Protein AF-A0A0H5Q6B6-F1 (afdb_monomer_lite)

Structure (mmCIF, N/CA/C/O backbone):
data_AF-A0A0H5Q6B6-F1
#
_entry.id   AF-A0A0H5Q6B6-F1
#
loop_
_atom_site.group_PDB
_ato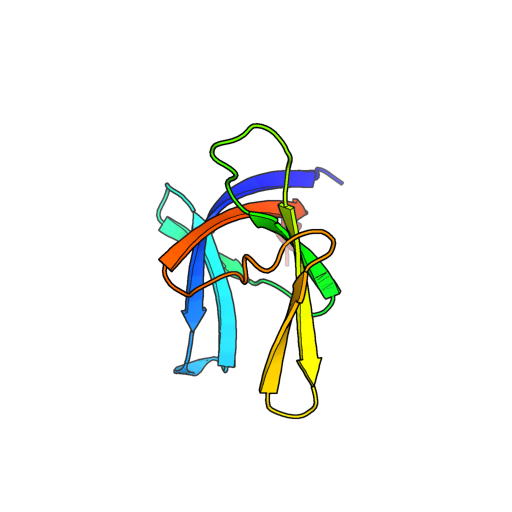m_site.id
_atom_site.type_symbol
_atom_site.label_atom_id
_atom_site.label_alt_id
_atom_site.label_comp_id
_atom_site.label_asym_id
_atom_site.label_entity_id
_atom_site.label_seq_id
_atom_site.pdbx_PDB_ins_code
_atom_site.Cartn_x
_atom_site.Cartn_y
_atom_site.Cartn_z
_atom_site.occupancy
_atom_site.B_iso_or_equiv
_atom_site.auth_seq_id
_atom_site.auth_comp_id
_atom_site.auth_asym_id
_atom_site.auth_atom_id
_atom_site.pdbx_PDB_model_num
ATOM 1 N N . MET A 1 1 ? 3.746 -14.383 16.104 1.00 52.66 1 MET A N 1
ATOM 2 C CA . MET A 1 1 ? 3.648 -13.542 14.892 1.00 52.66 1 MET A CA 1
ATOM 3 C C . MET A 1 1 ? 3.365 -12.124 15.362 1.00 52.66 1 MET A C 1
ATOM 5 O O . MET A 1 1 ? 2.325 -11.918 15.971 1.00 52.66 1 MET A O 1
ATOM 9 N N . VAL A 1 2 ? 4.314 -11.194 15.225 1.00 51.25 2 VAL A N 1
ATOM 10 C CA . VAL A 1 2 ? 4.108 -9.794 15.635 1.00 51.25 2 VAL A CA 1
ATOM 11 C C . VAL A 1 2 ? 3.654 -9.015 14.406 1.00 51.25 2 VAL A C 1
ATOM 13 O O . VAL A 1 2 ? 4.375 -8.944 13.410 1.00 51.25 2 VAL A O 1
ATOM 16 N N . THR A 1 3 ? 2.444 -8.472 14.472 1.00 67.88 3 THR A N 1
ATOM 17 C CA . THR A 1 3 ? 1.915 -7.558 13.460 1.00 67.88 3 THR A CA 1
ATOM 18 C C . THR A 1 3 ? 2.177 -6.141 13.952 1.00 67.88 3 THR A C 1
ATOM 20 O O . THR A 1 3 ? 1.650 -5.741 14.988 1.00 67.88 3 THR A O 1
ATOM 23 N N . SER A 1 4 ? 3.012 -5.388 13.243 1.00 77.94 4 SER A N 1
ATOM 24 C CA . SER A 1 4 ? 3.286 -3.982 13.548 1.00 77.94 4 SER A CA 1
ATOM 25 C C . SER A 1 4 ? 2.573 -3.099 12.530 1.00 77.94 4 SER A C 1
ATOM 27 O O . SER A 1 4 ? 2.430 -3.473 11.370 1.00 77.94 4 SER A O 1
ATOM 29 N N . THR A 1 5 ? 2.115 -1.918 12.940 1.00 84.81 5 THR A N 1
ATOM 30 C CA . THR A 1 5 ? 1.588 -0.927 11.989 1.00 84.81 5 THR A CA 1
ATOM 31 C C . THR A 1 5 ? 2.728 -0.021 11.552 1.00 84.81 5 THR A C 1
ATOM 33 O O . THR A 1 5 ? 3.406 0.560 12.398 1.00 84.81 5 THR A O 1
ATOM 36 N N . ARG A 1 6 ? 2.945 0.099 10.242 1.00 88.12 6 ARG A N 1
ATOM 37 C CA . ARG A 1 6 ? 3.891 1.049 9.649 1.00 88.12 6 ARG A CA 1
ATOM 38 C C . ARG A 1 6 ? 3.130 2.221 9.063 1.00 88.12 6 ARG A C 1
ATOM 40 O O . ARG A 1 6 ? 2.056 2.039 8.496 1.00 88.12 6 ARG A O 1
ATOM 47 N N . TYR A 1 7 ? 3.709 3.403 9.202 1.00 89.75 7 TYR A N 1
ATOM 48 C CA . TYR A 1 7 ? 3.199 4.651 8.654 1.00 89.75 7 TYR A CA 1
ATOM 49 C C . TYR A 1 7 ? 4.202 5.149 7.630 1.00 89.75 7 TYR A C 1
ATOM 51 O O . TYR A 1 7 ? 5.409 5.062 7.858 1.00 89.75 7 TYR A O 1
ATOM 59 N N . GLY A 1 8 ? 3.712 5.653 6.507 1.00 91.94 8 GLY A N 1
ATOM 60 C CA . GLY A 1 8 ? 4.598 6.058 5.436 1.00 91.94 8 GLY A CA 1
ATOM 61 C C . GLY A 1 8 ? 3.866 6.587 4.224 1.00 91.94 8 GLY A C 1
ATOM 62 O O . GLY A 1 8 ? 2.657 6.831 4.239 1.00 91.94 8 GLY A O 1
ATOM 63 N N . ARG A 1 9 ? 4.638 6.762 3.162 1.00 92.81 9 ARG A N 1
ATOM 64 C CA . ARG A 1 9 ? 4.165 7.252 1.880 1.00 92.81 9 ARG A CA 1
ATOM 65 C C . ARG A 1 9 ? 3.930 6.095 0.925 1.00 92.81 9 ARG A C 1
ATOM 67 O O . ARG A 1 9 ? 4.765 5.200 0.816 1.00 92.81 9 ARG A O 1
ATOM 74 N N . LEU A 1 10 ? 2.818 6.140 0.209 1.00 92.50 10 LEU A N 1
ATOM 75 C CA . LEU A 1 10 ? 2.533 5.208 -0.868 1.00 92.50 10 LEU A CA 1
ATOM 76 C C . LEU A 1 10 ? 3.390 5.541 -2.100 1.00 92.50 10 LEU A C 1
ATOM 78 O O . LEU A 1 10 ? 3.463 6.697 -2.514 1.00 92.50 10 LEU A O 1
ATOM 82 N N . ASP A 1 11 ? 4.023 4.536 -2.694 1.00 94.31 11 ASP A N 1
ATOM 83 C CA . ASP A 1 11 ? 4.903 4.687 -3.853 1.00 94.31 11 ASP A CA 1
ATOM 84 C C . ASP A 1 11 ? 4.675 3.541 -4.845 1.00 94.31 11 ASP A C 1
ATOM 86 O O . ASP A 1 11 ? 4.515 2.381 -4.446 1.00 94.31 11 ASP A O 1
ATOM 90 N N . TYR A 1 12 ? 4.653 3.861 -6.139 1.00 93.12 12 TYR A N 1
ATOM 91 C CA . TYR A 1 12 ? 4.545 2.862 -7.196 1.00 93.12 12 TYR A CA 1
ATOM 92 C C . TYR A 1 12 ? 5.895 2.685 -7.894 1.00 93.12 12 TYR A C 1
ATOM 94 O O . TYR A 1 12 ? 6.354 3.518 -8.678 1.00 93.12 12 TYR A O 1
ATOM 102 N N . CYS A 1 13 ? 6.543 1.556 -7.618 1.00 91.12 13 CYS A N 1
ATOM 103 C CA . CYS A 1 13 ? 7.846 1.224 -8.167 1.00 91.12 13 CYS A CA 1
ATOM 104 C C . CYS A 1 13 ? 7.689 0.706 -9.603 1.00 91.12 13 CYS A C 1
ATOM 106 O O . CYS A 1 13 ? 7.528 -0.495 -9.821 1.00 91.12 13 CYS A O 1
ATOM 108 N N . ARG A 1 14 ? 7.759 1.609 -10.591 1.00 88.88 14 ARG A N 1
ATOM 109 C CA . ARG A 1 14 ? 7.602 1.271 -12.021 1.00 88.88 14 ARG A CA 1
ATOM 110 C C . ARG A 1 14 ? 8.551 0.167 -12.514 1.00 88.88 14 ARG A C 1
ATOM 112 O O . ARG A 1 14 ? 8.059 -0.731 -13.189 1.00 88.88 14 ARG A O 1
ATOM 119 N N . PRO A 1 15 ? 9.860 0.158 -12.175 1.00 88.50 15 PRO A N 1
ATOM 120 C CA . PRO A 1 15 ? 10.762 -0.904 -12.633 1.00 88.50 15 PRO A CA 1
ATOM 121 C C . PRO A 1 15 ? 10.378 -2.300 -12.129 1.00 88.50 15 PRO A C 1
ATOM 123 O O . PRO A 1 15 ? 10.682 -3.288 -12.785 1.00 88.50 15 PRO A O 1
ATOM 126 N N . ALA A 1 16 ? 9.722 -2.381 -10.968 1.00 86.19 16 ALA A N 1
ATOM 127 C CA . ALA A 1 16 ? 9.320 -3.633 -10.335 1.00 86.19 16 ALA A CA 1
ATOM 128 C C . ALA A 1 16 ? 7.808 -3.910 -10.440 1.00 86.19 16 ALA A C 1
ATOM 130 O O . ALA A 1 16 ? 7.343 -4.860 -9.816 1.00 86.19 16 ALA A O 1
ATOM 131 N N . ASP A 1 17 ? 7.058 -3.072 -11.169 1.00 90.12 17 ASP A N 1
ATOM 132 C CA . ASP A 1 17 ? 5.595 -3.119 -11.317 1.00 90.12 17 ASP A CA 1
ATOM 133 C C . ASP A 1 17 ? 4.859 -3.458 -10.003 1.00 90.12 17 ASP A C 1
ATOM 135 O O . ASP A 1 17 ? 4.047 -4.383 -9.929 1.00 90.12 17 ASP A O 1
ATOM 139 N N . ARG A 1 18 ? 5.165 -2.730 -8.921 1.00 90.88 18 ARG A N 1
ATOM 140 C CA . ARG A 1 18 ? 4.586 -3.000 -7.593 1.00 90.88 18 ARG A CA 1
ATOM 141 C C . ARG A 1 18 ? 4.340 -1.742 -6.777 1.00 90.88 18 ARG A C 1
ATOM 143 O O . ARG A 1 18 ? 5.088 -0.769 -6.871 1.00 90.88 18 ARG A O 1
ATOM 150 N N . TRP A 1 19 ? 3.347 -1.810 -5.899 1.00 93.69 19 TRP A N 1
ATOM 151 C CA . TRP A 1 19 ? 3.136 -0.814 -4.853 1.00 93.69 19 TRP A CA 1
ATOM 152 C C . TRP A 1 19 ? 3.984 -1.126 -3.619 1.00 93.69 19 TRP A C 1
ATOM 154 O O . TRP A 1 19 ? 4.170 -2.285 -3.242 1.00 93.69 19 TRP A O 1
ATOM 164 N N . ARG A 1 20 ? 4.497 -0.077 -2.980 1.00 93.19 20 ARG A N 1
ATOM 165 C CA . ARG A 1 20 ? 5.252 -0.152 -1.728 1.00 93.19 20 ARG A CA 1
ATOM 166 C C . ARG A 1 20 ? 4.892 1.014 -0.812 1.00 93.19 20 ARG A C 1
ATOM 168 O O . ARG A 1 20 ? 4.472 2.076 -1.266 1.00 93.19 20 ARG A O 1
ATOM 175 N N . LEU A 1 21 ? 5.072 0.801 0.481 1.00 92.19 21 LEU A N 1
ATOM 176 C CA . LEU A 1 21 ? 5.103 1.844 1.493 1.00 92.19 21 LEU A CA 1
ATOM 177 C C . LEU A 1 21 ? 6.568 2.213 1.743 1.00 92.19 21 LEU A C 1
ATOM 179 O O . LEU A 1 21 ? 7.372 1.330 2.028 1.00 92.19 21 LEU A O 1
ATOM 183 N N . ILE A 1 22 ? 6.897 3.498 1.673 1.00 93.25 22 ILE A N 1
ATOM 184 C CA . ILE A 1 22 ? 8.164 4.034 2.176 1.00 93.25 22 ILE A CA 1
ATOM 185 C C . ILE A 1 22 ? 7.892 4.589 3.569 1.00 93.25 22 ILE A C 1
ATOM 187 O O . ILE A 1 22 ? 7.136 5.556 3.698 1.00 93.25 22 ILE A O 1
ATOM 191 N N . ASP A 1 23 ? 8.427 3.951 4.609 1.00 91.69 23 ASP A N 1
ATOM 192 C CA . ASP A 1 23 ? 8.225 4.420 5.982 1.00 91.69 23 ASP A CA 1
ATOM 193 C C . ASP A 1 23 ? 9.052 5.679 6.302 1.00 91.69 23 ASP A C 1
ATOM 195 O O . ASP A 1 23 ? 9.810 6.185 5.473 1.00 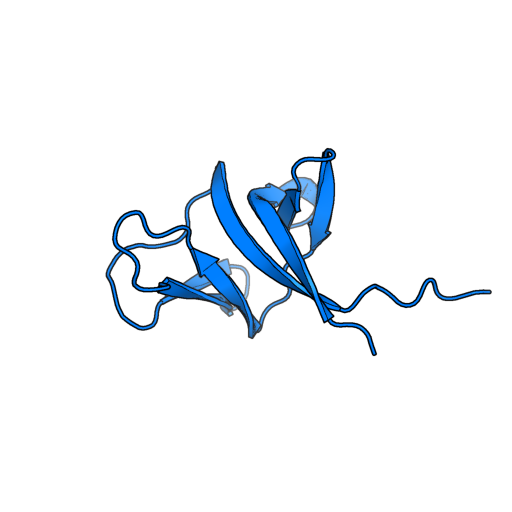91.69 23 ASP A O 1
ATOM 199 N N . LEU A 1 24 ? 8.861 6.225 7.506 1.00 87.06 24 LEU A N 1
ATOM 200 C CA . LEU A 1 24 ? 9.532 7.454 7.949 1.00 87.06 24 LEU A CA 1
ATOM 201 C C . LEU A 1 24 ? 11.056 7.310 8.078 1.00 87.06 24 LEU A C 1
ATOM 203 O O . LEU A 1 24 ? 11.760 8.314 8.012 1.00 87.06 24 LEU A O 1
ATOM 207 N N . ASP A 1 25 ? 11.547 6.081 8.229 1.00 90.50 25 ASP A N 1
ATOM 208 C CA . ASP A 1 25 ? 12.973 5.757 8.292 1.00 90.50 25 ASP A CA 1
ATOM 209 C C . ASP A 1 25 ? 13.558 5.509 6.886 1.00 90.50 25 ASP A C 1
ATOM 211 O O . ASP A 1 25 ? 14.759 5.291 6.733 1.00 90.50 25 ASP A O 1
ATOM 215 N N . GLY A 1 26 ? 12.717 5.553 5.844 1.00 90.88 26 GLY A N 1
ATOM 216 C CA . GLY A 1 26 ? 13.091 5.302 4.456 1.00 90.88 26 GLY A CA 1
ATOM 217 C C . GLY A 1 26 ? 13.090 3.824 4.059 1.00 90.88 26 GLY A C 1
ATOM 218 O O . GLY A 1 26 ? 13.525 3.507 2.952 1.00 90.88 26 GLY A O 1
ATOM 219 N N . ASN A 1 27 ? 12.598 2.914 4.907 1.00 91.25 27 ASN A N 1
ATOM 220 C CA . ASN A 1 27 ? 12.514 1.498 4.557 1.00 91.25 27 ASN A CA 1
ATOM 221 C C . ASN A 1 27 ? 11.353 1.239 3.597 1.00 91.25 27 ASN A C 1
ATOM 223 O O . ASN A 1 27 ? 10.261 1.801 3.731 1.00 91.25 27 ASN A O 1
ATOM 227 N N . GLU A 1 28 ? 11.576 0.317 2.664 1.00 92.38 28 GLU A N 1
ATOM 228 C CA . GLU A 1 28 ? 10.565 -0.092 1.699 1.00 92.38 28 GLU A CA 1
ATOM 229 C C . GLU A 1 28 ? 9.821 -1.341 2.165 1.00 92.38 28 GLU A C 1
ATOM 231 O O . GLU A 1 28 ? 10.420 -2.388 2.411 1.00 92.38 28 GLU A O 1
ATOM 236 N N . TRP A 1 29 ? 8.496 -1.257 2.192 1.00 90.31 29 TRP A N 1
ATOM 237 C CA . TRP A 1 29 ? 7.624 -2.374 2.531 1.00 90.31 29 TRP A CA 1
ATOM 238 C C . TRP A 1 29 ? 6.714 -2.687 1.341 1.00 90.31 29 TRP A C 1
ATOM 240 O O . TRP A 1 29 ? 5.899 -1.841 0.964 1.00 90.31 29 TRP A O 1
ATOM 250 N N . PRO A 1 30 ? 6.825 -3.870 0.715 1.00 91.56 30 PRO A N 1
ATOM 251 C CA . PRO A 1 30 ? 5.987 -4.218 -0.425 1.00 91.56 30 PRO A CA 1
ATOM 252 C C . PRO A 1 30 ? 4.519 -4.346 -0.004 1.00 91.56 30 PRO A C 1
ATOM 254 O O . PRO A 1 30 ? 4.219 -4.930 1.039 1.00 91.56 30 PRO A O 1
ATOM 257 N N . ILE A 1 31 ? 3.612 -3.833 -0.837 1.00 90.88 31 ILE A N 1
ATOM 258 C CA . ILE A 1 31 ? 2.166 -3.994 -0.667 1.00 90.88 31 ILE A CA 1
ATOM 259 C C . ILE A 1 31 ? 1.702 -5.093 -1.617 1.00 90.88 31 ILE A C 1
ATOM 261 O O . ILE A 1 31 ? 1.852 -4.983 -2.833 1.00 90.88 31 ILE A O 1
ATOM 265 N N . GLN A 1 32 ? 1.152 -6.164 -1.057 1.00 90.12 32 GLN A N 1
ATOM 266 C CA . GLN A 1 32 ? 0.675 -7.309 -1.826 1.00 90.12 32 GLN A CA 1
ATOM 267 C C . GLN A 1 32 ? -0.761 -7.099 -2.316 1.00 90.12 32 GLN A C 1
ATOM 269 O O . GLN A 1 32 ? -1.553 -6.382 -1.699 1.00 90.12 32 GLN A O 1
ATOM 274 N N . ALA A 1 33 ? -1.128 -7.773 -3.407 1.00 91.25 33 ALA A N 1
ATOM 275 C CA . ALA A 1 33 ? -2.529 -7.873 -3.806 1.00 91.25 33 ALA A CA 1
ATOM 276 C C . ALA A 1 33 ? -3.356 -8.501 -2.666 1.00 91.25 33 ALA A C 1
ATOM 278 O O . ALA A 1 33 ? -2.927 -9.461 -2.027 1.00 91.25 33 ALA A O 1
ATOM 279 N N . GLY A 1 34 ? -4.533 -7.943 -2.392 1.00 88.94 34 GLY A N 1
ATOM 280 C CA . GLY A 1 34 ? -5.389 -8.309 -1.262 1.00 88.94 34 GLY A CA 1
ATOM 281 C C . GLY A 1 34 ? -4.986 -7.669 0.070 1.00 88.94 34 GLY A C 1
ATOM 282 O O . GLY A 1 34 ? -5.729 -7.786 1.046 1.00 88.94 34 GLY A O 1
ATOM 283 N N . GLN A 1 35 ? -3.853 -6.962 0.141 1.00 88.50 35 GLN A N 1
ATOM 284 C CA . GLN A 1 35 ? -3.440 -6.284 1.364 1.00 88.50 35 GLN A CA 1
ATOM 285 C C . GLN A 1 35 ? -4.265 -5.015 1.589 1.00 88.50 35 GLN A C 1
ATOM 287 O O . GLN A 1 35 ? -4.461 -4.197 0.686 1.00 88.50 35 GLN A O 1
ATOM 292 N N . ARG A 1 36 ? -4.744 -4.858 2.827 1.00 88.50 36 ARG A N 1
ATOM 293 C CA . ARG A 1 36 ? -5.498 -3.687 3.275 1.00 88.50 36 ARG A CA 1
ATOM 294 C C . ARG A 1 36 ? -4.555 -2.626 3.834 1.00 88.50 36 ARG A C 1
ATOM 296 O O . ARG A 1 36 ? -3.746 -2.918 4.716 1.00 88.50 36 ARG A O 1
ATOM 303 N N . ILE A 1 37 ? -4.742 -1.391 3.393 1.00 89.00 37 ILE A N 1
ATOM 304 C CA . ILE A 1 37 ? -4.119 -0.194 3.957 1.00 89.00 37 ILE A CA 1
ATOM 305 C C . ILE A 1 37 ? -5.186 0.728 4.547 1.00 89.00 37 ILE A C 1
ATOM 307 O O . ILE A 1 37 ? -6.359 0.670 4.174 1.00 89.00 37 ILE A O 1
ATOM 311 N N . THR A 1 38 ? -4.765 1.583 5.469 1.00 87.81 38 THR A N 1
ATOM 312 C CA . THR A 1 38 ? -5.577 2.665 6.020 1.00 87.81 38 THR A CA 1
ATOM 313 C C . THR A 1 38 ? -5.053 3.980 5.463 1.00 87.81 38 THR A C 1
ATOM 315 O O . THR A 1 38 ? -3.863 4.272 5.575 1.00 87.81 38 THR A O 1
ATOM 318 N N . LEU A 1 39 ? -5.920 4.784 4.864 1.00 83.12 39 LEU A N 1
ATOM 319 C CA . LEU A 1 39 ? -5.567 6.129 4.427 1.00 83.12 39 LEU A CA 1
ATOM 320 C C . LEU A 1 39 ? -5.622 7.073 5.624 1.00 83.12 39 LEU A C 1
ATOM 322 O O . LEU A 1 39 ? -6.533 6.982 6.453 1.00 83.12 39 LEU A O 1
ATOM 326 N N . GLY A 1 40 ? -4.645 7.975 5.724 1.00 68.56 40 GLY A N 1
ATOM 327 C CA . GLY A 1 40 ? -4.669 9.019 6.740 1.00 68.56 40 GLY A CA 1
ATOM 328 C C . GLY A 1 40 ? -5.897 9.908 6.542 1.00 68.56 40 GLY A C 1
ATOM 329 O O . GLY A 1 40 ? -5.948 10.688 5.596 1.00 68.56 40 GLY A O 1
ATOM 330 N N . SER A 1 41 ? -6.896 9.783 7.416 1.00 60.19 41 SER A N 1
ATOM 331 C CA . SER A 1 41 ? -8.077 10.646 7.408 1.00 60.19 41 SER A CA 1
ATOM 332 C C . SER A 1 41 ? -7.888 11.796 8.389 1.00 60.19 41 SER A C 1
ATOM 334 O O . SER A 1 41 ? -7.636 11.580 9.573 1.00 60.19 41 SER A O 1
ATOM 336 N N . LEU A 1 42 ? -8.064 13.024 7.900 1.00 52.69 42 LEU A N 1
ATOM 337 C CA . LEU A 1 42 ? -8.068 14.245 8.713 1.00 52.69 42 LEU A CA 1
ATOM 338 C C . LEU A 1 42 ? -9.306 14.350 9.631 1.00 52.69 42 LEU A C 1
ATOM 340 O O . LEU A 1 42 ? -9.356 15.245 10.467 1.00 52.69 42 LEU A O 1
ATOM 344 N N . GLN A 1 43 ? -10.303 13.464 9.486 1.00 57.44 43 GLN A N 1
ATOM 345 C CA . GLN A 1 43 ? -11.616 13.582 10.143 1.00 57.44 43 GLN A CA 1
ATOM 346 C C . GLN A 1 43 ? -11.956 12.427 11.104 1.00 57.44 43 GLN A C 1
ATOM 348 O O . GLN A 1 43 ? -13.103 12.277 11.513 1.00 57.44 43 GLN A O 1
ATOM 353 N N . GLY A 1 44 ? -10.978 11.599 11.487 1.00 63.19 44 GLY A N 1
ATOM 354 C CA . GLY A 1 44 ? -11.143 10.604 12.559 1.00 63.19 44 GLY A CA 1
ATOM 355 C C . GLY A 1 44 ? -11.851 9.297 12.173 1.00 63.19 44 GLY A C 1
ATOM 356 O O . GLY A 1 44 ? -11.852 8.365 12.973 1.00 63.19 44 GLY A O 1
ATOM 357 N N . VAL A 1 45 ? -12.387 9.178 10.953 1.00 70.19 45 VAL A N 1
ATOM 358 C CA . VAL A 1 45 ? -12.885 7.902 10.407 1.00 70.19 45 VAL A CA 1
ATOM 359 C C . VAL A 1 45 ? -11.793 7.260 9.546 1.00 70.19 45 VAL A C 1
ATOM 361 O O . VAL A 1 45 ? -11.375 7.881 8.564 1.00 70.19 45 VAL A O 1
ATOM 364 N N . PRO A 1 46 ? -11.303 6.051 9.878 1.00 71.69 46 PRO A N 1
ATOM 365 C CA . PRO A 1 46 ? -10.301 5.369 9.067 1.00 71.69 46 PRO A CA 1
ATOM 366 C C . PRO A 1 46 ? -10.908 4.952 7.724 1.00 71.69 46 PRO A C 1
ATOM 368 O O . PRO A 1 46 ? -11.911 4.246 7.683 1.00 71.69 46 PRO A O 1
ATOM 371 N N . ILE A 1 47 ? -10.283 5.369 6.624 1.00 80.94 47 ILE A N 1
ATOM 372 C CA . ILE A 1 47 ? -10.665 4.926 5.280 1.00 80.94 47 ILE A CA 1
ATOM 373 C C . ILE A 1 47 ? -9.795 3.727 4.925 1.00 80.94 47 ILE A C 1
ATOM 375 O O . ILE A 1 47 ? -8.567 3.820 4.978 1.00 80.94 47 ILE A O 1
ATOM 379 N N . TYR A 1 48 ? -10.415 2.613 4.543 1.00 85.25 48 TYR A N 1
ATOM 380 C CA . TYR A 1 48 ? -9.690 1.412 4.141 1.00 85.25 48 TYR A CA 1
ATOM 381 C C . TYR A 1 48 ? -9.669 1.255 2.627 1.00 85.25 48 TYR A C 1
ATOM 383 O O . TYR A 1 48 ? -10.714 1.332 1.973 1.00 85.25 48 TYR A O 1
ATOM 391 N N . ALA A 1 49 ? -8.482 0.959 2.104 1.00 88.50 49 ALA A N 1
ATOM 392 C CA . ALA A 1 49 ? -8.274 0.590 0.714 1.00 88.50 49 ALA A CA 1
ATOM 393 C C . ALA A 1 49 ? -7.614 -0.788 0.616 1.00 88.50 49 ALA A C 1
ATOM 395 O O . ALA A 1 49 ? -6.788 -1.154 1.455 1.00 88.50 49 ALA A O 1
ATOM 396 N N . VAL A 1 50 ? -7.975 -1.551 -0.410 1.00 90.38 50 VAL A N 1
ATOM 397 C CA . VAL A 1 50 ? -7.394 -2.860 -0.721 1.00 90.38 50 VAL A CA 1
ATOM 398 C C . VAL A 1 50 ? -6.768 -2.796 -2.103 1.00 90.38 50 VAL A C 1
ATOM 400 O O . VAL A 1 50 ? -7.408 -2.339 -3.053 1.00 90.38 50 VAL A O 1
ATOM 403 N N . LEU A 1 51 ? -5.520 -3.248 -2.209 1.00 91.25 51 LEU A N 1
ATOM 404 C CA . LEU A 1 51 ? -4.834 -3.326 -3.491 1.00 91.25 51 LEU A CA 1
ATOM 405 C C . LEU A 1 51 ? -5.329 -4.543 -4.272 1.00 91.25 51 LEU A C 1
ATOM 407 O O . LEU A 1 51 ? -5.275 -5.665 -3.775 1.00 91.25 51 LEU A O 1
ATOM 411 N N . LEU A 1 52 ? -5.765 -4.336 -5.506 1.00 91.44 52 LEU A N 1
ATOM 412 C CA . LEU A 1 52 ? -6.205 -5.379 -6.424 1.00 91.44 52 LEU A CA 1
ATOM 413 C C . LEU A 1 52 ? -5.283 -5.432 -7.643 1.00 91.44 52 LEU A C 1
ATOM 415 O O . LEU A 1 52 ? -4.751 -4.413 -8.087 1.00 91.44 52 LEU A O 1
ATOM 419 N N . ARG A 1 53 ? -5.124 -6.632 -8.203 1.00 89.75 53 ARG A N 1
ATOM 420 C CA . ARG A 1 53 ? -4.453 -6.857 -9.485 1.00 89.75 53 ARG A CA 1
ATOM 421 C C . ARG A 1 53 ? -5.491 -7.358 -10.486 1.00 89.75 53 ARG A C 1
ATOM 423 O O . ARG A 1 53 ? -5.953 -8.491 -10.380 1.00 89.75 53 ARG A O 1
ATOM 430 N N . GLU A 1 54 ? -5.855 -6.514 -11.443 1.00 88.00 54 GLU A N 1
ATOM 431 C CA . GLU A 1 54 ? -6.804 -6.822 -12.514 1.00 88.00 54 GLU A CA 1
ATOM 432 C C . GLU A 1 54 ? -6.022 -7.093 -13.804 1.00 88.00 54 GLU A C 1
ATOM 434 O O . GLU A 1 54 ? -5.678 -6.194 -14.574 1.00 88.00 54 GLU A O 1
ATOM 439 N N . GLY A 1 55 ? -5.648 -8.358 -14.010 1.00 85.25 55 GLY A N 1
ATOM 440 C CA . GLY A 1 55 ? -4.761 -8.745 -15.107 1.00 85.25 55 GLY A CA 1
ATOM 441 C C . GLY A 1 55 ? -3.376 -8.099 -14.975 1.00 85.25 55 GLY A C 1
ATOM 442 O O . GLY A 1 55 ? -2.623 -8.406 -14.048 1.00 85.25 55 GLY A O 1
ATOM 443 N N . ALA A 1 56 ? -3.031 -7.213 -15.914 1.00 83.94 56 ALA A N 1
ATOM 444 C CA . ALA A 1 56 ? -1.763 -6.476 -15.916 1.00 83.94 56 ALA A CA 1
ATOM 445 C C . ALA A 1 56 ? -1.827 -5.126 -15.174 1.00 83.94 56 ALA A C 1
ATOM 447 O O . ALA A 1 56 ? -0.798 -4.473 -15.028 1.00 83.94 56 ALA A O 1
ATOM 448 N N . ALA A 1 57 ? -3.006 -4.697 -14.714 1.00 87.94 57 ALA A N 1
ATOM 449 C CA . ALA A 1 57 ? -3.197 -3.400 -14.072 1.00 87.94 57 ALA A CA 1
ATOM 450 C C . ALA A 1 57 ? -3.364 -3.528 -12.552 1.00 87.94 57 ALA A C 1
ATOM 452 O O . ALA A 1 57 ? -3.938 -4.492 -12.044 1.00 87.94 57 ALA A O 1
ATOM 453 N N . TRP A 1 58 ? -2.878 -2.525 -11.821 1.00 90.44 58 TRP A N 1
ATOM 454 C CA . TRP A 1 58 ? -3.168 -2.357 -10.398 1.00 90.44 58 TRP A CA 1
ATOM 455 C C . TRP A 1 58 ? -4.379 -1.445 -10.210 1.00 90.44 58 TRP A C 1
ATOM 457 O O . TRP A 1 58 ? -4.465 -0.397 -10.848 1.00 90.44 58 TRP A O 1
ATOM 467 N N . ALA A 1 59 ? -5.269 -1.814 -9.294 1.00 90.31 59 ALA A N 1
ATOM 468 C CA . ALA A 1 59 ? -6.447 -1.037 -8.929 1.00 90.31 59 ALA A CA 1
ATOM 469 C C . ALA A 1 59 ? -6.598 -0.967 -7.404 1.00 90.31 59 ALA A C 1
ATOM 471 O O . ALA A 1 59 ? -6.128 -1.845 -6.682 1.00 90.31 59 ALA A O 1
ATOM 472 N N . TRP A 1 60 ? -7.272 0.067 -6.906 1.00 89.38 60 TRP A N 1
ATOM 473 C CA . TRP A 1 60 ? -7.598 0.209 -5.488 1.00 89.38 60 TRP A CA 1
ATOM 474 C C . TRP A 1 60 ? -9.106 0.105 -5.293 1.00 89.38 60 TRP A C 1
ATOM 476 O O . TRP A 1 60 ? -9.858 0.882 -5.877 1.00 89.38 60 TRP A O 1
ATOM 486 N N . ALA A 1 61 ? -9.541 -0.817 -4.436 1.00 87.94 61 ALA A N 1
ATOM 487 C CA . ALA A 1 61 ? -10.917 -0.864 -3.957 1.00 87.94 61 ALA A CA 1
ATOM 488 C C . ALA A 1 61 ? -11.015 -0.141 -2.611 1.00 87.94 61 ALA A C 1
ATOM 490 O O . ALA A 1 61 ? -10.262 -0.446 -1.687 1.00 87.94 61 ALA A O 1
ATOM 491 N N . VAL A 1 62 ? -11.942 0.808 -2.499 1.00 84.69 62 VAL A N 1
ATOM 492 C CA . VAL A 1 62 ? -12.198 1.599 -1.286 1.00 84.69 62 VAL A CA 1
ATOM 493 C C . VAL A 1 62 ? -13.599 1.327 -0.760 1.00 84.69 62 VAL A C 1
ATOM 495 O O . VAL A 1 62 ? -14.529 1.104 -1.529 1.00 84.69 62 VAL A O 1
ATOM 498 N N . THR A 1 63 ? -13.719 1.291 0.564 1.00 71.44 63 THR A N 1
ATOM 499 C CA . THR A 1 63 ? -14.903 0.760 1.261 1.00 71.44 63 THR A CA 1
ATOM 500 C C . THR A 1 63 ? -16.000 1.794 1.506 1.00 71.44 63 THR A C 1
ATOM 502 O O . THR A 1 63 ? -17.167 1.438 1.407 1.00 71.44 63 THR A O 1
ATOM 505 N N . ASP A 1 64 ? -15.656 3.064 1.758 1.00 63.47 64 ASP A N 1
ATOM 506 C CA . ASP A 1 64 ? -16.630 4.022 2.320 1.00 63.47 64 ASP A CA 1
ATOM 507 C C . ASP A 1 64 ? -16.545 5.466 1.780 1.00 63.47 64 ASP A C 1
ATOM 509 O O . ASP A 1 64 ? -17.349 6.315 2.156 1.00 63.47 64 ASP A O 1
ATOM 513 N N . THR A 1 65 ? -15.598 5.794 0.892 1.00 64.81 65 THR A N 1
ATOM 514 C CA . THR A 1 65 ? -15.450 7.156 0.328 1.00 64.81 65 THR A CA 1
ATOM 515 C C . THR A 1 65 ? -1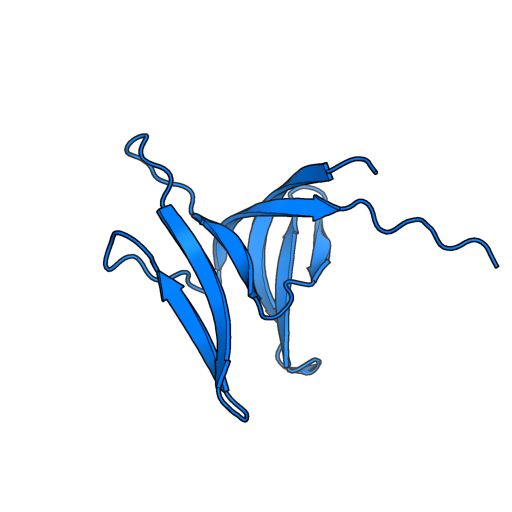4.850 7.134 -1.084 1.00 64.81 65 THR A C 1
ATOM 517 O O . THR A 1 65 ? -14.113 6.206 -1.415 1.00 64.81 65 THR A O 1
ATOM 520 N N . PRO A 1 66 ? -15.082 8.171 -1.921 1.00 65.50 66 PRO A N 1
ATOM 521 C CA . PRO A 1 66 ? -14.420 8.319 -3.224 1.00 65.50 66 PRO A CA 1
ATOM 522 C C . PRO A 1 66 ? -12.928 8.688 -3.109 1.00 65.50 66 PRO A C 1
ATOM 524 O O . PRO A 1 66 ? -12.290 9.025 -4.105 1.00 65.50 66 PRO A O 1
ATOM 527 N N . THR A 1 67 ? -12.358 8.676 -1.902 1.00 70.62 67 THR A N 1
ATOM 528 C CA . THR A 1 67 ? -10.952 8.996 -1.668 1.00 70.62 67 THR A CA 1
ATOM 529 C C . THR A 1 67 ? -10.091 7.806 -2.065 1.00 70.62 67 THR A C 1
ATOM 531 O O . THR A 1 67 ? -9.875 6.884 -1.284 1.00 70.62 67 THR A O 1
ATOM 534 N N . ILE A 1 68 ? -9.602 7.828 -3.301 1.00 73.56 68 ILE A N 1
ATOM 535 C CA . ILE A 1 68 ? -8.712 6.798 -3.837 1.00 73.56 68 ILE A CA 1
ATOM 536 C C . ILE A 1 68 ? -7.277 7.072 -3.348 1.00 73.56 68 ILE A C 1
ATOM 538 O O . ILE A 1 68 ? -6.849 8.231 -3.355 1.00 73.56 68 ILE A O 1
ATOM 542 N N . PRO A 1 69 ? -6.512 6.043 -2.937 1.00 81.88 69 PRO A N 1
ATOM 543 C CA . PRO A 1 69 ? -5.094 6.197 -2.629 1.00 81.88 69 PRO A CA 1
ATOM 544 C C . PRO A 1 69 ? -4.330 6.705 -3.858 1.00 81.88 69 PRO A C 1
ATOM 546 O O . PRO A 1 69 ? -4.462 6.151 -4.949 1.00 81.88 69 PRO A O 1
ATOM 549 N N . THR A 1 70 ? -3.499 7.727 -3.682 1.00 85.06 70 THR A N 1
ATOM 550 C CA . THR A 1 70 ? -2.647 8.270 -4.746 1.00 85.06 70 TH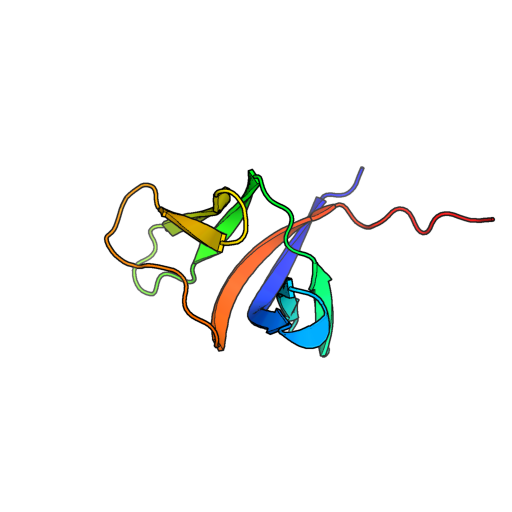R A CA 1
ATOM 551 C C . THR A 1 70 ? -1.171 8.071 -4.421 1.00 85.06 70 THR A C 1
ATOM 553 O O . THR A 1 70 ? -0.773 8.017 -3.254 1.00 85.06 70 THR A O 1
ATOM 556 N N . GLU A 1 71 ? -0.344 7.961 -5.463 1.00 88.12 71 GLU A N 1
ATOM 557 C CA . GLU A 1 71 ? 1.114 7.995 -5.322 1.00 88.12 71 GLU A CA 1
ATOM 558 C C . GLU A 1 71 ? 1.522 9.259 -4.548 1.00 88.12 71 GLU A C 1
ATOM 560 O O . GLU A 1 71 ? 1.044 10.359 -4.827 1.00 88.12 71 GLU A O 1
ATOM 565 N N . GLY A 1 72 ? 2.362 9.094 -3.527 1.00 86.50 72 GLY A N 1
ATOM 566 C CA . GLY A 1 72 ? 2.749 10.170 -2.620 1.00 86.50 72 GLY A CA 1
ATOM 567 C C . GLY A 1 72 ? 1.823 10.378 -1.413 1.00 86.50 72 GLY A C 1
ATOM 568 O O . GLY A 1 72 ? 2.180 11.144 -0.519 1.00 86.50 72 GLY A O 1
ATOM 569 N N . GLY A 1 73 ? 0.670 9.705 -1.344 1.00 88.38 73 GLY A N 1
ATOM 570 C CA . GLY A 1 73 ? -0.272 9.806 -0.226 1.00 88.38 73 GLY A CA 1
ATOM 571 C C . GLY A 1 73 ? 0.243 9.163 1.066 1.00 88.38 73 GLY A C 1
ATOM 572 O O . GLY A 1 73 ? 0.965 8.165 1.032 1.00 88.38 73 GLY A O 1
ATOM 573 N N . LEU A 1 74 ? -0.143 9.724 2.216 1.00 87.56 74 LEU A N 1
ATOM 574 C CA . LEU A 1 74 ? 0.182 9.168 3.532 1.00 87.56 74 LEU A CA 1
ATOM 575 C C . LEU A 1 74 ? -0.805 8.070 3.923 1.00 87.56 74 LEU A C 1
ATOM 577 O O . LEU A 1 74 ? -2.022 8.279 3.950 1.00 87.56 74 LEU A O 1
ATOM 581 N N . VAL A 1 75 ? -0.264 6.905 4.262 1.00 89.06 75 VAL A N 1
ATOM 582 C CA . VAL A 1 75 ? -1.044 5.717 4.603 1.00 89.06 75 VAL A CA 1
ATOM 583 C C . VAL A 1 75 ? -0.409 4.990 5.785 1.00 89.06 75 VAL A C 1
ATOM 585 O O . VAL A 1 75 ? 0.768 5.176 6.108 1.00 89.06 75 VAL A O 1
ATOM 588 N N . SER A 1 76 ? -1.192 4.138 6.434 1.00 87.19 76 SER A N 1
ATOM 589 C CA . SER A 1 76 ? -0.687 3.155 7.379 1.00 87.19 76 SER A CA 1
ATOM 590 C C . SER A 1 76 ? -1.066 1.748 6.943 1.00 87.19 76 SER A C 1
ATOM 592 O O . SER A 1 76 ? -2.116 1.507 6.347 1.00 87.19 76 SER A O 1
ATOM 594 N N . MET A 1 77 ? -0.182 0.799 7.213 1.00 85.12 77 MET A N 1
ATOM 595 C CA . MET A 1 77 ? -0.337 -0.586 6.800 1.00 85.12 77 MET A CA 1
ATOM 596 C C . MET A 1 77 ? 0.068 -1.506 7.939 1.00 85.12 77 MET A C 1
ATOM 598 O O . MET A 1 77 ? 1.103 -1.308 8.577 1.00 85.12 77 MET A O 1
ATOM 602 N N . ALA A 1 78 ? -0.734 -2.540 8.176 1.00 81.06 78 ALA A N 1
ATOM 603 C CA . ALA A 1 78 ? -0.305 -3.647 9.010 1.00 81.06 78 ALA A CA 1
ATOM 604 C C . ALA A 1 78 ? 0.748 -4.448 8.235 1.00 81.06 78 ALA A C 1
ATOM 606 O O . ALA A 1 78 ? 0.457 -5.012 7.178 1.00 81.06 78 ALA A O 1
ATOM 607 N N . VAL A 1 79 ? 1.968 -4.485 8.761 1.00 73.75 79 VAL A N 1
ATOM 608 C CA . VAL A 1 79 ? 3.023 -5.378 8.292 1.00 73.75 79 VAL A CA 1
ATOM 609 C C . VAL A 1 79 ? 3.143 -6.520 9.281 1.00 73.75 79 VAL A C 1
ATOM 611 O O . VAL A 1 79 ? 3.201 -6.330 10.499 1.00 73.75 79 VAL A O 1
ATOM 614 N N . THR A 1 80 ? 3.196 -7.737 8.768 1.00 65.56 80 THR A N 1
ATOM 615 C CA . THR A 1 80 ? 3.824 -8.806 9.531 1.00 65.56 80 THR A CA 1
ATOM 616 C C . THR A 1 80 ? 5.319 -8.563 9.423 1.00 65.56 80 THR A C 1
ATOM 618 O O . THR A 1 80 ? 5.808 -8.370 8.310 1.00 65.56 80 THR A O 1
ATOM 621 N N . ALA A 1 81 ? 6.040 -8.533 10.548 1.00 56.62 81 ALA A N 1
ATOM 622 C CA . ALA A 1 81 ? 7.495 -8.587 10.481 1.00 56.62 81 ALA A CA 1
ATOM 623 C C . ALA A 1 81 ? 7.858 -9.767 9.571 1.00 56.62 81 ALA A C 1
ATOM 625 O O . ALA A 1 81 ? 7.422 -10.893 9.836 1.00 56.62 81 ALA A O 1
ATOM 626 N N . GLN A 1 82 ? 8.569 -9.497 8.473 1.00 50.44 82 GLN A N 1
ATOM 627 C CA . GLN A 1 82 ? 9.195 -10.554 7.697 1.00 50.44 82 GLN A CA 1
ATOM 628 C C . GLN A 1 82 ? 10.010 -11.323 8.733 1.00 50.44 82 GLN A C 1
ATOM 630 O O . GLN A 1 82 ? 10.855 -10.725 9.400 1.00 50.44 82 GLN A O 1
ATOM 635 N N . ALA A 1 83 ? 9.652 -12.583 9.000 1.00 42.22 83 ALA A N 1
ATOM 636 C CA . ALA A 1 83 ? 10.548 -13.436 9.756 1.00 42.22 83 ALA A CA 1
ATOM 637 C C . ALA A 1 83 ? 11.842 -13.370 8.956 1.00 42.22 83 ALA A C 1
ATOM 639 O O . ALA A 1 83 ? 11.839 -13.764 7.789 1.00 42.22 83 ALA A O 1
ATOM 640 N N . ASP A 1 84 ? 12.856 -12.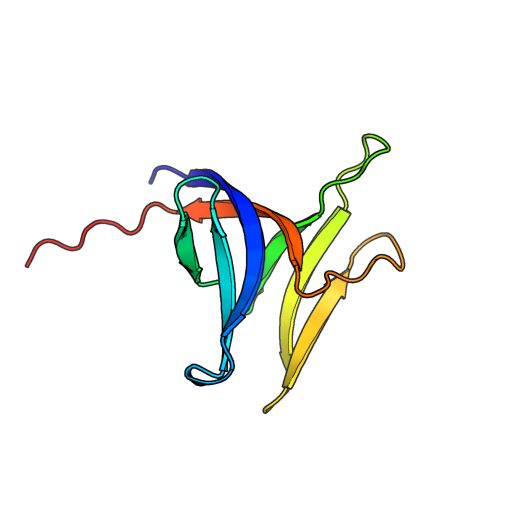723 9.529 1.00 45.19 84 ASP A N 1
ATOM 641 C CA . ASP A 1 84 ? 14.204 -12.720 8.999 1.00 45.19 84 ASP A CA 1
ATOM 642 C C . ASP A 1 84 ? 14.552 -14.202 8.903 1.00 45.19 84 ASP A C 1
ATOM 644 O O . ASP A 1 84 ? 14.722 -14.901 9.907 1.00 45.19 84 ASP A O 1
ATOM 648 N N . GLY A 1 85 ? 14.368 -14.725 7.694 1.00 34.56 85 GLY A N 1
ATOM 649 C CA . GLY A 1 85 ? 14.482 -16.128 7.391 1.00 34.56 85 GLY A CA 1
ATOM 650 C C . GLY A 1 85 ? 15.957 -16.411 7.422 1.00 34.56 85 GLY A C 1
ATOM 651 O O . GLY A 1 85 ? 16.624 -16.278 6.405 1.00 34.56 85 GLY A O 1
ATOM 652 N N . ALA A 1 86 ? 16.442 -16.745 8.611 1.00 38.25 86 ALA A N 1
ATOM 653 C CA . ALA A 1 86 ? 17.702 -17.414 8.813 1.00 38.25 86 ALA A CA 1
ATOM 654 C C . ALA A 1 86 ? 17.809 -18.590 7.831 1.00 38.25 86 ALA A C 1
ATOM 656 O O . ALA A 1 86 ? 17.075 -19.569 7.978 1.00 38.25 86 ALA A O 1
ATOM 657 N N . ALA A 1 87 ? 18.700 -18.464 6.848 1.00 33.81 87 ALA A N 1
ATOM 658 C CA . ALA A 1 87 ? 19.546 -19.522 6.292 1.00 33.81 87 ALA A CA 1
ATOM 659 C C . ALA A 1 87 ? 20.507 -18.923 5.257 1.00 33.81 87 ALA A C 1
ATOM 661 O O . ALA A 1 87 ? 20.017 -18.360 4.253 1.00 33.81 87 ALA A O 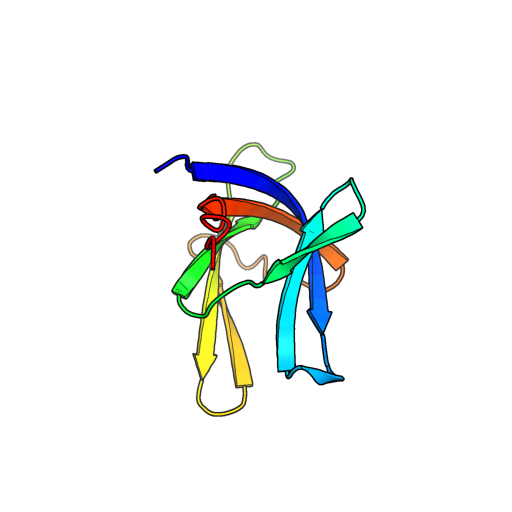1
#

pLDDT: mean 80.09, std 15.37, range [33.81, 94.31]

Radius of gyration: 13.25 Å; chains: 1; bounding box: 36×34×32 Å

Secondary structure (DSSP, 8-state):
--EEEEEEEEEEEGGGTEEEEEETT--EEEPPTT-EEEE--TTSPPEEEEEEEETTEEEEEESSSS----TT-EEEEEEEP------

Sequence (87 aa):
MVTSTRYGRLDYCRPADRWRLIDLDGNEWPIQAGQRITLGSLQGVPIYAVLLREGAAWAWAVTDTPTIPTEGGLVSMAVTAQADGAA

Foldseek 3Di:
DDWDKFKAFWAQDVVVRFIWGQGPVRDTGTADQQFKKWFDDPPPDTKIWGWHDDPSDIDIDTDDDPDGRDGGGIIMGTDDPPPPPDD

Organism: NCBI:txid198431